Protein AF-A0A3D4T7J0-F1 (afdb_monomer_lite)

Radius of gyration: 27.88 Å; chains: 1; bounding box: 57×17×75 Å

Secondary structure (DSSP, 8-state):
--HHHHHHHHHHHHHHHHTT--------------EEEEE-S-TTSHHHHHHHHHHHHHHHHHT-EEEEE--SSS--

Sequence (76 aa):
MNIKRSAALIMIAVLLLCGLSGCKDGQGFDSDTPSVAIIIKGSESDFWNDVKKGALSAATEFNIDITFEGPDNEED

Structure (mmCIF, N/CA/C/O backbone):
data_AF-A0A3D4T7J0-F1
#
_entry.id   AF-A0A3D4T7J0-F1
#
loop_
_atom_site.group_PDB
_atom_site.id
_atom_site.type_symbol
_atom_site.label_atom_id
_atom_site.label_alt_id
_atom_site.label_comp_id
_atom_site.label_asym_id
_atom_site.label_entity_id
_atom_site.label_seq_id
_atom_site.pdbx_PDB_ins_code
_atom_site.Cartn_x
_atom_site.Cartn_y
_atom_site.Cartn_z
_atom_site.occupancy
_atom_site.B_iso_or_equiv
_atom_site.auth_seq_id
_atom_site.auth_comp_id
_atom_site.auth_asym_id
_atom_site.auth_atom_id
_atom_site.pdbx_PDB_model_num
ATOM 1 N N . MET A 1 1 ? -44.336 1.830 55.870 1.00 56.03 1 MET A N 1
ATOM 2 C CA . MET A 1 1 ? -42.891 2.004 55.578 1.00 56.03 1 MET A CA 1
ATOM 3 C C . MET A 1 1 ? -42.456 1.414 54.226 1.00 56.03 1 MET A C 1
ATOM 5 O O . MET A 1 1 ? -41.308 1.599 53.849 1.00 56.03 1 MET A O 1
ATOM 9 N N . ASN A 1 2 ? -43.366 0.776 53.469 1.00 55.91 2 ASN A N 1
ATOM 10 C CA . ASN A 1 2 ? -43.028 0.046 52.238 1.00 55.91 2 ASN A CA 1
ATOM 11 C C . ASN A 1 2 ? -43.172 0.900 50.967 1.00 55.91 2 ASN A C 1
ATOM 13 O O . ASN A 1 2 ? -42.346 0.788 50.079 1.00 55.91 2 ASN A O 1
ATOM 17 N N . ILE A 1 3 ? -44.116 1.850 50.936 1.00 73.12 3 ILE A N 1
ATOM 18 C CA . ILE A 1 3 ? -44.333 2.756 49.787 1.00 73.12 3 ILE A CA 1
ATOM 19 C C . ILE A 1 3 ? -43.115 3.652 49.515 1.00 73.12 3 ILE A C 1
ATOM 21 O O . ILE A 1 3 ? -42.722 3.835 48.372 1.00 73.12 3 ILE A O 1
ATOM 25 N N . LYS A 1 4 ? -42.462 4.152 50.573 1.00 71.44 4 LYS A N 1
ATOM 26 C CA . LYS A 1 4 ? -41.257 4.998 50.476 1.00 71.44 4 LYS A CA 1
ATOM 27 C C . LYS A 1 4 ? -40.066 4.233 49.879 1.00 71.44 4 LYS A C 1
ATOM 29 O O . LYS A 1 4 ? -39.267 4.800 49.147 1.00 71.44 4 LYS A O 1
ATOM 34 N N . ARG A 1 5 ? -39.969 2.935 50.198 1.00 70.81 5 ARG A N 1
ATOM 35 C CA . ARG A 1 5 ? -38.919 2.029 49.708 1.00 70.81 5 ARG A CA 1
ATOM 36 C C . ARG A 1 5 ? -39.197 1.621 48.262 1.00 70.81 5 ARG A C 1
ATOM 38 O O . ARG A 1 5 ? -38.287 1.667 47.449 1.00 70.81 5 ARG A O 1
ATOM 45 N N . SER A 1 6 ? -40.452 1.322 47.923 1.00 75.31 6 SER A N 1
ATOM 46 C CA . SER A 1 6 ? -40.872 1.044 46.545 1.00 75.31 6 SER A CA 1
ATOM 47 C C . SER A 1 6 ? -40.680 2.254 45.624 1.00 75.31 6 SER A C 1
ATOM 49 O O . SER A 1 6 ? -40.165 2.095 44.525 1.00 75.31 6 SER A O 1
ATOM 51 N N . ALA A 1 7 ? -41.003 3.467 46.084 1.00 80.25 7 ALA A N 1
ATOM 52 C CA . ALA A 1 7 ? -40.783 4.697 45.321 1.00 80.25 7 ALA A CA 1
ATOM 53 C C . ALA A 1 7 ? -39.288 4.977 45.074 1.00 80.25 7 ALA A C 1
ATOM 55 O O . ALA A 1 7 ? -38.910 5.355 43.967 1.00 80.25 7 ALA A O 1
ATOM 56 N N . ALA A 1 8 ? -38.430 4.729 46.070 1.00 80.00 8 ALA A N 1
ATOM 57 C CA . ALA A 1 8 ? -36.980 4.864 45.920 1.00 80.00 8 ALA A CA 1
ATOM 58 C C . ALA A 1 8 ? -36.396 3.855 44.913 1.00 80.00 8 ALA A C 1
ATOM 60 O O . ALA A 1 8 ? -35.533 4.212 44.116 1.00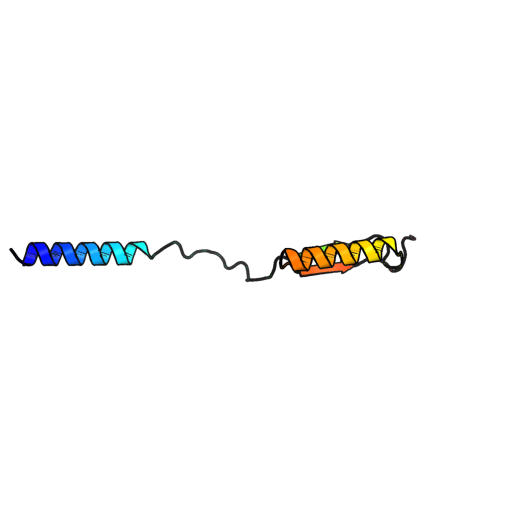 80.00 8 ALA A O 1
ATOM 61 N N . LEU A 1 9 ? -36.898 2.615 44.900 1.00 81.62 9 LEU A N 1
ATOM 62 C CA . LEU A 1 9 ? -36.455 1.587 43.950 1.00 81.62 9 LEU A CA 1
ATOM 63 C C . LEU A 1 9 ? -36.877 1.903 42.507 1.00 81.62 9 LEU A C 1
ATOM 65 O O . LEU A 1 9 ? -36.090 1.704 41.585 1.00 81.62 9 LEU A O 1
ATOM 69 N N . ILE A 1 10 ? -38.080 2.450 42.311 1.00 83.81 10 ILE A N 1
ATOM 70 C CA . ILE A 1 10 ? -38.568 2.867 40.986 1.00 83.81 10 ILE A CA 1
ATOM 71 C C . ILE A 1 10 ? -37.746 4.050 40.453 1.00 83.81 10 ILE A C 1
ATOM 73 O O . ILE A 1 10 ? -37.382 4.069 39.280 1.00 83.81 10 ILE A O 1
ATOM 77 N N . MET A 1 11 ? -37.390 5.006 41.313 1.00 79.44 11 MET A N 1
ATOM 78 C CA . MET A 1 11 ? -36.578 6.164 40.927 1.00 79.44 11 MET A CA 1
ATOM 79 C C . MET A 1 11 ? -35.155 5.765 40.498 1.00 79.44 11 MET A C 1
ATOM 81 O O . MET A 1 11 ? -34.649 6.281 39.505 1.00 79.44 11 MET A O 1
ATOM 85 N N . ILE A 1 12 ? -34.536 4.799 41.188 1.00 80.81 12 ILE A N 1
ATOM 86 C CA . ILE A 1 12 ? -33.224 4.244 40.812 1.00 80.81 12 ILE A CA 1
ATOM 87 C C . ILE A 1 12 ? -33.299 3.495 39.474 1.00 80.81 12 ILE A C 1
ATOM 89 O O . ILE A 1 12 ? -32.409 3.648 38.639 1.00 80.81 12 ILE A O 1
ATOM 93 N N . ALA A 1 13 ? -34.368 2.729 39.239 1.00 80.38 13 ALA A N 1
ATOM 94 C CA . ALA A 1 13 ? -34.563 2.019 37.976 1.00 80.38 13 ALA A CA 1
ATOM 95 C C . ALA A 1 13 ? -34.702 2.984 36.783 1.00 80.38 13 ALA A C 1
ATOM 97 O O . ALA A 1 13 ? -34.114 2.748 35.731 1.00 80.38 13 ALA A O 1
ATOM 98 N N . VAL A 1 14 ? -35.415 4.101 36.959 1.00 79.69 14 VAL A N 1
ATOM 99 C CA . VAL A 1 14 ? -35.570 5.140 35.925 1.00 79.69 14 VAL A CA 1
ATOM 100 C C . VAL A 1 14 ? -34.250 5.868 35.649 1.00 79.69 14 VAL A C 1
ATOM 102 O O . VAL A 1 14 ? -33.907 6.085 34.490 1.00 79.69 14 VAL A O 1
ATOM 105 N N . LEU A 1 15 ? -33.467 6.182 36.684 1.00 75.38 15 LEU A N 1
ATOM 106 C CA . LEU A 1 15 ? -32.134 6.782 36.536 1.00 75.38 15 LEU A CA 1
ATOM 107 C C . LEU A 1 15 ? -31.155 5.869 35.779 1.00 75.38 15 LEU A C 1
ATOM 109 O O . LEU A 1 15 ? -30.396 6.351 34.939 1.00 75.38 15 LEU A O 1
ATOM 113 N N . LEU A 1 16 ? -31.208 4.557 36.024 1.00 74.25 16 LEU A N 1
ATOM 114 C CA . LEU A 1 16 ? -30.406 3.567 35.295 1.00 74.25 16 LEU A CA 1
ATOM 115 C C . LEU A 1 16 ? -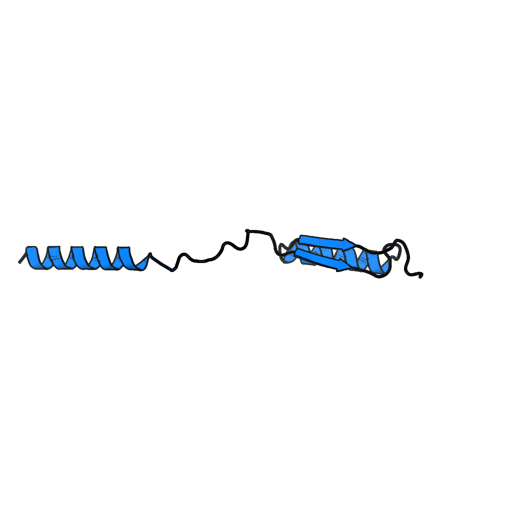30.832 3.432 33.823 1.00 74.25 16 LEU A C 1
ATOM 117 O O . LEU A 1 16 ? -29.979 3.271 32.955 1.00 74.25 16 LEU A O 1
ATOM 121 N N . LEU A 1 17 ? -32.131 3.540 33.529 1.00 69.06 17 LEU A N 1
ATOM 122 C CA . LEU A 1 17 ? -32.663 3.490 32.162 1.00 69.06 17 LEU A CA 1
ATOM 123 C C . LEU A 1 17 ? -32.339 4.761 31.357 1.00 69.06 17 LEU A C 1
ATOM 125 O O . LEU A 1 17 ? -32.032 4.673 30.170 1.00 69.06 17 LEU A O 1
ATOM 129 N N . CYS A 1 18 ? -32.351 5.937 31.989 1.00 66.50 18 CYS A N 1
ATOM 130 C CA . CYS A 1 18 ? -31.992 7.198 31.332 1.00 66.50 18 CYS A CA 1
ATOM 131 C C . CYS A 1 18 ? -30.478 7.349 31.092 1.00 66.50 18 CYS A C 1
ATOM 133 O O . CYS A 1 18 ? -30.086 8.028 30.146 1.00 66.50 18 CYS A O 1
ATOM 135 N N . GLY A 1 19 ? -29.626 6.688 31.888 1.00 63.59 19 GLY A N 1
ATOM 136 C CA . GLY A 1 19 ? -28.164 6.720 31.730 1.00 63.59 19 GLY A CA 1
ATOM 137 C C . GLY A 1 19 ? -27.620 6.005 30.483 1.00 63.59 19 GLY A C 1
ATOM 138 O O . GLY A 1 19 ? -26.447 6.161 30.162 1.00 63.59 19 GLY A O 1
ATOM 139 N N . LEU A 1 20 ? -28.457 5.243 29.769 1.00 62.78 20 LEU A N 1
ATOM 140 C CA . LEU A 1 20 ? -28.087 4.522 28.542 1.00 62.78 20 LEU A CA 1
ATOM 141 C C . LEU A 1 20 ? -28.439 5.283 27.253 1.00 62.78 20 LEU A C 1
ATOM 143 O O . LEU A 1 20 ? -28.097 4.832 26.162 1.00 62.78 20 LEU A O 1
ATOM 147 N N . SER A 1 21 ? -29.098 6.441 27.352 1.00 67.50 21 SER A N 1
ATOM 148 C CA . SER A 1 21 ? -29.412 7.288 26.193 1.00 67.50 21 SER A CA 1
ATOM 149 C C . SER A 1 21 ? -28.252 8.247 25.908 1.00 67.50 21 SER A C 1
ATOM 151 O O . SER A 1 21 ? -28.362 9.456 26.090 1.00 67.50 21 SER A O 1
ATOM 153 N N . GLY A 1 22 ? -27.108 7.685 25.509 1.00 62.94 22 GLY A N 1
ATOM 154 C CA . GLY A 1 22 ? -26.008 8.445 24.917 1.00 62.94 22 GLY A CA 1
ATOM 155 C C . GLY A 1 22 ? -26.394 8.940 23.522 1.00 62.94 22 GLY A C 1
ATOM 156 O O . GLY A 1 22 ? -27.089 8.238 22.788 1.00 62.94 22 GLY A O 1
ATOM 157 N N . CYS A 1 23 ? -25.977 10.162 23.185 1.00 65.69 23 CYS A N 1
ATOM 158 C CA . CYS A 1 23 ? -26.267 10.859 21.932 1.00 65.69 23 CYS A CA 1
ATOM 159 C C . CYS A 1 23 ? -26.248 9.933 20.706 1.00 65.69 23 CYS A C 1
ATOM 161 O O . CYS A 1 23 ? -25.215 9.359 20.367 1.00 65.69 23 CYS A O 1
ATOM 163 N N . LYS A 1 24 ? -27.378 9.853 20.001 1.00 64.12 24 LYS A N 1
ATOM 164 C CA . LYS A 1 24 ? -27.447 9.303 18.650 1.00 64.12 24 LYS A CA 1
ATOM 165 C C . LYS A 1 24 ? -27.645 10.455 17.677 1.00 64.12 24 LYS A C 1
ATOM 167 O O . LYS A 1 24 ? -28.767 10.788 17.340 1.00 64.12 24 LYS A O 1
ATOM 172 N N . ASP A 1 25 ? -26.523 11.050 17.300 1.00 54.03 25 ASP A N 1
ATOM 173 C CA . ASP A 1 25 ? -26.332 11.801 16.055 1.00 54.03 25 ASP A CA 1
ATOM 174 C C . ASP A 1 25 ? -24.849 11.696 15.673 1.00 54.03 25 ASP A C 1
ATOM 176 O O . ASP A 1 25 ? -24.124 12.665 15.474 1.00 54.03 25 ASP A O 1
ATOM 180 N N . GLY A 1 26 ? -24.366 10.454 15.613 1.00 52.34 26 GLY A N 1
ATOM 181 C CA . GLY A 1 26 ? -23.283 10.153 14.698 1.00 52.34 26 GLY A CA 1
ATOM 182 C C . GLY A 1 26 ? -23.935 10.065 13.333 1.00 52.34 26 GLY A C 1
ATOM 183 O O . GLY A 1 26 ? -24.572 9.053 13.042 1.00 52.34 26 GLY A O 1
ATOM 184 N N . GLN A 1 27 ? -23.829 11.126 12.527 1.00 49.75 27 GLN A N 1
ATOM 185 C CA . GLN A 1 27 ? -23.874 10.955 11.078 1.00 49.75 27 GLN A CA 1
ATOM 186 C C . GLN A 1 27 ? -22.984 9.753 10.798 1.00 49.75 27 GLN A C 1
ATOM 188 O O . GLN A 1 27 ? -21.803 9.778 11.150 1.00 49.75 27 GLN A O 1
ATOM 193 N N . GLY A 1 28 ? -23.594 8.668 10.325 1.00 45.19 28 GLY A N 1
ATOM 194 C CA . GLY A 1 28 ? -22.853 7.511 9.879 1.00 45.19 28 GLY A CA 1
ATOM 195 C C . 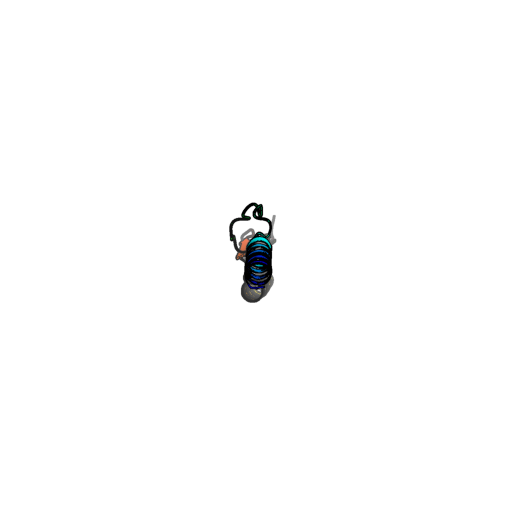GLY A 1 28 ? -21.926 8.018 8.796 1.00 45.19 28 GLY A C 1
ATOM 196 O O . GLY A 1 28 ? -22.357 8.247 7.673 1.00 45.19 28 GLY A O 1
ATOM 197 N N . PHE A 1 29 ? -20.665 8.240 9.156 1.00 52.19 29 PHE A N 1
ATOM 198 C CA . PHE A 1 29 ? -19.609 7.898 8.237 1.00 52.19 29 PHE A CA 1
ATOM 199 C C . PHE A 1 29 ? -19.928 6.455 7.889 1.00 52.19 29 PHE A C 1
ATOM 201 O O . PHE A 1 29 ? -20.033 5.621 8.799 1.00 52.19 29 PHE A O 1
ATOM 208 N N . ASP A 1 30 ? -20.230 6.209 6.615 1.00 53.69 30 ASP A N 1
ATOM 209 C CA . ASP A 1 30 ? -20.219 4.855 6.096 1.00 53.69 30 ASP A CA 1
ATOM 210 C C . ASP A 1 30 ? -19.021 4.155 6.730 1.00 53.69 30 ASP A C 1
ATOM 212 O O . ASP A 1 30 ? -17.954 4.752 6.926 1.00 53.69 30 ASP A O 1
ATOM 216 N N . SER A 1 31 ? -19.223 2.913 7.139 1.00 56.06 31 SER A N 1
ATOM 217 C CA . SER A 1 31 ? -18.173 2.035 7.642 1.00 56.06 31 SER A CA 1
ATOM 218 C C . SER A 1 31 ? -17.164 1.688 6.537 1.00 56.06 31 SER A C 1
ATOM 220 O O . SER A 1 31 ? -16.751 0.539 6.420 1.00 56.06 31 SER A O 1
ATOM 222 N N . ASP A 1 32 ? -16.826 2.657 5.695 1.00 68.62 32 ASP A N 1
ATOM 223 C CA . ASP A 1 32 ? -15.802 2.587 4.689 1.00 68.62 32 ASP A CA 1
ATOM 224 C C . ASP A 1 32 ? -14.483 2.566 5.443 1.00 68.62 32 ASP A C 1
ATOM 226 O O . ASP A 1 32 ? -14.093 3.511 6.140 1.00 68.6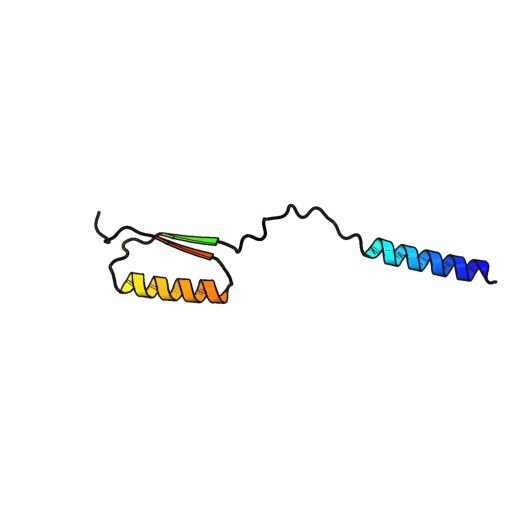2 32 ASP A O 1
ATOM 230 N N . THR A 1 33 ? -13.828 1.416 5.347 1.00 78.31 33 THR A N 1
ATOM 231 C CA . THR A 1 33 ? -12.415 1.252 5.640 1.00 78.31 33 THR A CA 1
ATOM 232 C C . THR A 1 33 ? -11.670 2.506 5.165 1.00 78.31 33 THR A C 1
ATOM 234 O O . THR A 1 33 ? -11.839 2.897 4.005 1.00 78.31 33 THR A O 1
ATOM 237 N N . PRO A 1 34 ? -10.880 3.181 6.025 1.00 87.38 34 PRO A N 1
ATOM 238 C CA . PRO A 1 34 ? -10.154 4.373 5.608 1.00 87.38 34 PRO A CA 1
ATOM 239 C C . PRO A 1 34 ? -9.366 4.074 4.331 1.00 87.38 34 PRO A C 1
ATOM 241 O O . PRO A 1 34 ? -8.748 3.017 4.240 1.00 87.38 34 PRO A O 1
ATOM 244 N N . SER A 1 35 ? -9.410 4.970 3.345 1.00 92.00 35 SER A N 1
ATOM 245 C CA . SER A 1 35 ? -8.809 4.729 2.032 1.00 92.00 35 SER A CA 1
ATOM 246 C C . SER A 1 35 ? -7.752 5.776 1.691 1.00 92.00 35 SER A C 1
ATOM 248 O O . SER A 1 35 ? -7.954 6.970 1.926 1.00 92.00 35 SER A O 1
ATOM 250 N N . VAL A 1 36 ? -6.620 5.336 1.136 1.00 95.44 36 VAL A N 1
ATOM 251 C CA . VAL A 1 36 ? -5.506 6.201 0.719 1.00 95.44 36 VAL A CA 1
ATOM 252 C C . VAL A 1 36 ? -5.133 5.933 -0.739 1.00 95.44 36 VAL A C 1
ATOM 254 O O . VAL A 1 36 ? -4.850 4.803 -1.128 1.00 95.44 36 VAL A O 1
ATOM 257 N N . ALA A 1 37 ? -5.076 6.990 -1.550 1.00 97.06 37 ALA A N 1
ATOM 258 C CA . ALA A 1 37 ? -4.572 6.914 -2.917 1.00 97.06 37 ALA A CA 1
ATOM 259 C C . ALA A 1 37 ? -3.086 7.275 -2.985 1.00 97.06 37 ALA A C 1
ATOM 261 O O . ALA A 1 37 ? -2.679 8.348 -2.536 1.00 97.06 37 ALA A O 1
ATOM 262 N N . ILE A 1 38 ? -2.284 6.386 -3.567 1.00 96.12 38 ILE A N 1
ATOM 263 C CA . ILE A 1 38 ? -0.847 6.568 -3.770 1.00 96.12 38 ILE A CA 1
ATOM 264 C C . ILE A 1 38 ? -0.605 6.700 -5.274 1.00 96.12 38 ILE A C 1
ATOM 266 O O . ILE A 1 38 ? -0.804 5.745 -6.022 1.00 96.12 38 ILE A O 1
ATOM 270 N N . ILE A 1 39 ? -0.187 7.893 -5.704 1.00 95.19 39 ILE A N 1
ATOM 271 C CA . ILE A 1 39 ? 0.140 8.208 -7.099 1.00 95.19 39 ILE A CA 1
ATOM 272 C C . ILE A 1 39 ? 1.663 8.328 -7.227 1.00 95.19 39 ILE A C 1
ATOM 274 O O . ILE A 1 39 ? 2.263 9.195 -6.588 1.00 95.19 39 ILE A O 1
ATOM 278 N N . ILE A 1 40 ? 2.289 7.466 -8.025 1.00 93.44 40 ILE A N 1
ATOM 279 C CA . ILE A 1 40 ? 3.748 7.387 -8.194 1.00 93.44 40 ILE A CA 1
ATOM 280 C C . ILE A 1 40 ? 4.205 7.860 -9.578 1.00 93.44 40 ILE A C 1
ATOM 282 O O . ILE A 1 40 ? 3.392 8.029 -10.483 1.00 93.44 40 ILE A O 1
ATOM 286 N N . LYS A 1 41 ? 5.519 8.074 -9.747 1.00 90.12 41 LYS A N 1
ATOM 287 C CA . LYS A 1 41 ? 6.091 8.610 -10.994 1.00 90.12 41 LYS A CA 1
ATOM 288 C C . LYS A 1 41 ? 6.268 7.571 -12.111 1.00 90.12 41 LYS A C 1
ATOM 290 O O . LYS A 1 41 ? 6.305 7.990 -13.254 1.00 90.12 41 LYS A O 1
ATOM 295 N N . GLY A 1 42 ? 6.361 6.273 -11.817 1.00 84.19 42 GLY A N 1
ATOM 296 C CA . GLY A 1 42 ? 6.477 5.229 -12.846 1.00 84.19 42 GLY A CA 1
ATOM 297 C C . GLY A 1 42 ? 6.431 3.824 -12.252 1.00 84.19 42 GLY A C 1
ATOM 298 O O . GLY A 1 42 ? 7.113 3.552 -11.275 1.00 84.19 42 GLY A O 1
ATOM 299 N N . SER A 1 43 ? 5.620 2.919 -12.785 1.00 81.69 43 SER A N 1
ATOM 300 C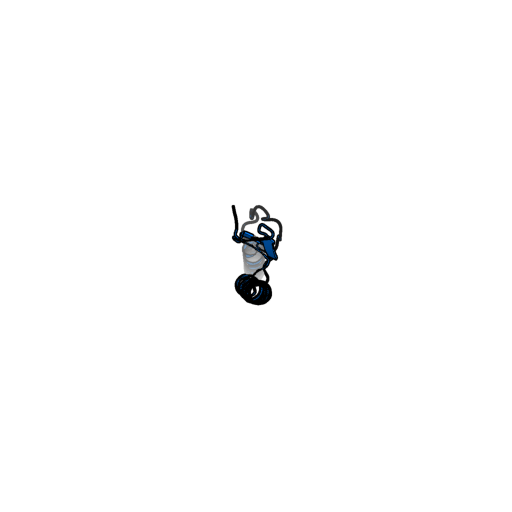 CA . SER A 1 43 ? 5.389 1.603 -12.162 1.00 81.69 43 SER A CA 1
ATOM 301 C C . SER A 1 43 ? 6.415 0.523 -12.540 1.00 81.69 43 SER A C 1
ATOM 303 O O . SER A 1 43 ? 6.479 -0.520 -11.887 1.00 81.69 43 SER A O 1
ATOM 305 N N . GLU A 1 44 ? 7.251 0.781 -13.547 1.00 84.12 44 GLU A N 1
ATOM 306 C CA . GLU A 1 44 ? 8.191 -0.201 -14.101 1.00 84.12 44 GLU A CA 1
ATOM 307 C C . GLU A 1 44 ? 9.496 -0.392 -13.311 1.00 84.12 44 GLU A C 1
ATOM 309 O O . GLU A 1 44 ? 10.200 -1.377 -13.540 1.00 84.12 44 GLU A O 1
ATOM 314 N N . SER A 1 45 ? 9.850 0.498 -12.376 1.00 87.88 45 SER A N 1
ATOM 315 C CA . SER A 1 45 ? 11.125 0.380 -11.654 1.00 87.88 45 SER A CA 1
ATOM 316 C C . SER A 1 45 ? 11.043 -0.559 -10.441 1.00 87.88 45 SER A C 1
ATOM 318 O O . SER A 1 45 ? 10.038 -0.618 -9.725 1.00 87.88 45 SER A O 1
ATOM 320 N N . ASP A 1 46 ? 12.138 -1.275 -10.155 1.00 92.38 46 ASP A N 1
ATOM 321 C CA . ASP A 1 46 ? 12.261 -2.118 -8.951 1.00 92.38 46 ASP A CA 1
ATOM 322 C C . ASP A 1 46 ? 12.025 -1.311 -7.665 1.00 92.38 46 ASP A C 1
ATOM 324 O O . ASP A 1 46 ? 11.409 -1.797 -6.716 1.00 92.38 46 ASP A O 1
ATOM 328 N N . PHE A 1 47 ? 12.443 -0.042 -7.670 1.00 93.25 47 PHE A N 1
ATOM 329 C CA . PHE A 1 47 ? 12.223 0.885 -6.568 1.00 93.25 47 PHE A CA 1
ATOM 330 C C . PHE A 1 47 ? 10.729 1.046 -6.251 1.00 93.25 47 PHE A C 1
ATOM 332 O O . PHE A 1 47 ? 10.319 0.858 -5.105 1.00 93.25 47 PHE A O 1
ATOM 339 N N . TRP A 1 48 ? 9.891 1.338 -7.250 1.00 93.50 48 TRP A N 1
ATOM 340 C CA . TRP A 1 48 ? 8.456 1.536 -7.023 1.00 93.50 48 TRP A CA 1
ATOM 341 C C . TRP A 1 48 ? 7.719 0.239 -6.686 1.00 93.50 48 TRP A C 1
ATOM 343 O O . TRP A 1 48 ? 6.764 0.262 -5.905 1.00 93.50 48 TRP A O 1
ATOM 353 N N . ASN A 1 49 ? 8.204 -0.901 -7.179 1.00 92.75 49 ASN A N 1
ATOM 354 C CA . ASN A 1 49 ? 7.712 -2.213 -6.763 1.00 92.75 49 ASN A CA 1
ATOM 355 C C . ASN A 1 49 ? 7.976 -2.488 -5.277 1.00 92.75 49 ASN A C 1
ATOM 357 O O . ASN A 1 49 ? 7.103 -3.017 -4.581 1.00 92.75 49 ASN A O 1
ATOM 361 N N . ASP A 1 50 ? 9.143 -2.110 -4.763 1.00 96.31 50 ASP A N 1
ATOM 362 C CA . ASP A 1 50 ? 9.459 -2.257 -3.342 1.00 96.31 50 ASP A CA 1
ATOM 363 C C . ASP A 1 50 ? 8.663 -1.275 -2.469 1.00 96.31 50 ASP A C 1
ATOM 365 O O . ASP A 1 50 ? 8.135 -1.673 -1.424 1.00 96.31 50 ASP A O 1
ATOM 369 N N . VAL A 1 51 ? 8.455 -0.038 -2.933 1.00 96.00 51 VAL A N 1
ATOM 370 C CA . VAL A 1 51 ? 7.555 0.929 -2.275 1.00 96.00 51 VAL A CA 1
ATOM 371 C C . VAL A 1 51 ? 6.119 0.390 -2.209 1.00 96.00 51 VAL A C 1
ATOM 373 O O . VAL A 1 51 ? 5.490 0.457 -1.150 1.00 96.00 51 VAL A O 1
ATOM 376 N N . LYS A 1 52 ? 5.611 -0.216 -3.293 1.00 95.50 52 LYS A N 1
ATOM 377 C CA . LYS A 1 52 ? 4.279 -0.843 -3.335 1.00 95.50 52 LYS A CA 1
ATOM 378 C C . LYS A 1 52 ? 4.130 -1.953 -2.298 1.00 95.50 52 LYS A C 1
ATOM 380 O O . LYS A 1 52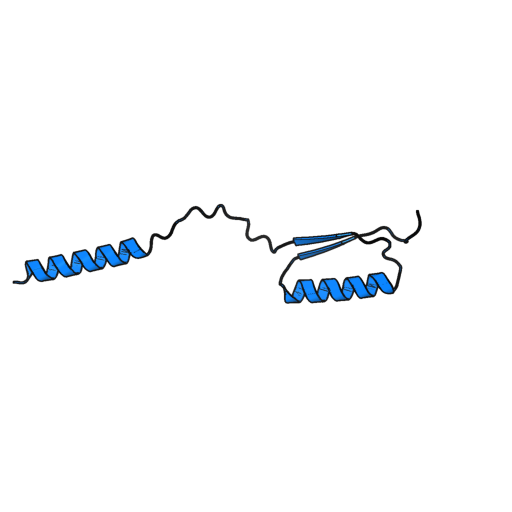 ? 3.122 -2.001 -1.595 1.00 95.50 52 LYS A O 1
ATOM 385 N N . LYS A 1 53 ? 5.130 -2.833 -2.170 1.00 96.94 53 LYS A N 1
ATOM 386 C CA . LYS A 1 53 ? 5.126 -3.909 -1.158 1.00 96.94 53 LYS A CA 1
ATOM 387 C C . LYS A 1 53 ? 5.067 -3.337 0.259 1.00 96.94 53 LYS A C 1
ATOM 389 O O . LYS A 1 53 ? 4.282 -3.821 1.073 1.00 96.94 53 LYS A O 1
ATOM 394 N N . GLY A 1 54 ? 5.852 -2.294 0.539 1.00 97.69 54 GLY A N 1
ATOM 395 C CA . GLY A 1 54 ? 5.824 -1.598 1.828 1.00 97.69 54 GLY A CA 1
ATOM 396 C C . GLY A 1 54 ? 4.458 -0.975 2.128 1.00 97.69 54 GLY A C 1
ATOM 397 O O . GLY A 1 54 ? 3.920 -1.163 3.220 1.00 97.69 54 GLY A O 1
ATOM 398 N N . ALA A 1 55 ? 3.858 -0.309 1.139 1.00 97.56 55 ALA A N 1
ATOM 399 C CA . ALA A 1 55 ? 2.532 0.290 1.266 1.00 97.56 55 ALA A CA 1
ATOM 400 C C . ALA A 1 55 ? 1.442 -0.761 1.537 1.00 97.56 55 ALA A C 1
ATOM 402 O O . ALA A 1 55 ? 0.634 -0.576 2.443 1.00 97.56 55 ALA A O 1
ATOM 403 N N . LEU A 1 56 ? 1.448 -1.888 0.816 1.00 97.06 56 LEU A N 1
ATOM 404 C CA . LEU A 1 56 ? 0.493 -2.986 1.025 1.00 97.06 56 LEU A CA 1
ATOM 405 C C . LEU A 1 56 ? 0.646 -3.647 2.404 1.00 97.06 56 LEU A C 1
ATOM 407 O O . LEU A 1 56 ? -0.351 -4.015 3.031 1.00 97.06 56 LEU A O 1
ATOM 411 N N . SER A 1 57 ? 1.883 -3.769 2.899 1.00 98.12 57 SER A N 1
ATOM 412 C CA . SER A 1 57 ? 2.144 -4.267 4.254 1.00 98.12 57 SER A CA 1
ATOM 413 C C . SER A 1 57 ? 1.532 -3.342 5.308 1.00 98.12 57 SER A C 1
ATOM 415 O O . SER A 1 57 ? 0.834 -3.817 6.201 1.00 98.12 57 SER A O 1
ATOM 417 N N . ALA A 1 58 ? 1.735 -2.028 5.178 1.00 97.25 58 ALA A N 1
ATOM 418 C CA . ALA A 1 58 ? 1.154 -1.045 6.090 1.00 97.25 58 ALA A CA 1
ATOM 419 C C . ALA A 1 58 ? -0.380 -1.004 5.986 1.00 97.25 58 ALA A C 1
ATOM 421 O O . ALA A 1 58 ? -1.064 -0.952 7.002 1.00 97.25 58 ALA A O 1
ATOM 422 N N . ALA A 1 59 ? -0.936 -1.093 4.775 1.00 96.88 59 ALA A N 1
ATOM 423 C CA . ALA A 1 59 ? -2.380 -1.153 4.562 1.00 96.88 59 ALA A CA 1
ATOM 424 C C . ALA A 1 59 ? -3.023 -2.326 5.317 1.00 96.88 59 ALA A C 1
ATOM 426 O O . ALA A 1 59 ? -4.040 -2.164 5.989 1.00 96.88 59 ALA A O 1
ATOM 427 N N . THR A 1 60 ? -2.360 -3.486 5.282 1.00 96.00 60 THR A N 1
ATOM 428 C CA . THR A 1 60 ? -2.771 -4.671 6.044 1.00 96.00 60 THR A CA 1
ATOM 429 C C . THR A 1 60 ? -2.668 -4.434 7.553 1.00 96.00 60 THR A C 1
ATOM 431 O O . THR A 1 60 ? -3.592 -4.770 8.288 1.00 96.00 60 THR A O 1
ATOM 434 N N . GLU A 1 61 ? -1.565 -3.845 8.024 1.00 97.19 61 GLU A N 1
ATOM 435 C CA . GLU A 1 61 ? -1.326 -3.574 9.450 1.00 97.19 61 GLU A CA 1
ATOM 436 C C . GLU A 1 61 ? -2.356 -2.607 10.048 1.00 97.19 61 GLU A C 1
ATOM 438 O O . GLU A 1 61 ? -2.852 -2.829 11.153 1.00 97.19 61 GLU A O 1
ATOM 443 N N . PHE A 1 62 ? -2.710 -1.557 9.306 1.00 95.25 62 PHE A N 1
ATOM 444 C CA . PHE A 1 62 ? -3.651 -0.534 9.757 1.00 95.25 62 PHE A CA 1
ATOM 445 C C . PHE A 1 62 ? -5.103 -0.821 9.372 1.00 95.25 62 PHE A C 1
ATOM 447 O O . PHE A 1 62 ? -5.981 -0.049 9.755 1.00 95.25 62 PHE A O 1
ATOM 454 N N . ASN A 1 63 ? -5.362 -1.922 8.658 1.00 94.19 63 ASN A N 1
ATOM 455 C CA . ASN A 1 63 ? -6.678 -2.272 8.131 1.00 94.19 63 ASN A CA 1
ATOM 456 C C . ASN A 1 63 ? -7.300 -1.087 7.369 1.00 94.19 63 ASN A C 1
ATOM 458 O O . ASN A 1 63 ? -8.387 -0.611 7.705 1.00 94.19 63 ASN A O 1
ATOM 462 N N . ILE A 1 64 ? -6.551 -0.584 6.385 1.00 94.75 64 ILE A N 1
ATOM 463 C CA . ILE A 1 64 ? -6.961 0.490 5.479 1.00 94.75 64 ILE A CA 1
ATOM 464 C C . ILE A 1 64 ? -6.894 0.005 4.029 1.00 94.75 64 ILE A C 1
ATOM 466 O O . ILE A 1 64 ? -6.067 -0.844 3.695 1.00 94.75 64 ILE A O 1
ATOM 470 N N . ASP A 1 65 ? -7.719 0.577 3.162 1.00 94.88 65 ASP A N 1
ATOM 471 C CA . ASP A 1 65 ? -7.666 0.313 1.728 1.00 94.88 65 ASP A CA 1
ATOM 472 C C . ASP A 1 65 ? -6.673 1.261 1.055 1.00 94.88 65 ASP A C 1
ATOM 474 O O . ASP A 1 65 ? -6.580 2.441 1.401 1.00 94.88 65 ASP A O 1
ATOM 478 N N . ILE A 1 66 ? -5.930 0.765 0.064 1.00 96.25 66 ILE A N 1
ATOM 479 C CA . ILE A 1 66 ? -5.013 1.602 -0.713 1.00 96.25 66 ILE A CA 1
ATOM 480 C C . ILE A 1 66 ? -5.156 1.376 -2.216 1.00 96.25 66 ILE A C 1
ATOM 482 O O . ILE A 1 66 ? -5.394 0.258 -2.669 1.00 96.25 66 ILE A O 1
ATOM 486 N N . THR A 1 67 ? -4.943 2.438 -2.991 1.00 96.31 67 THR A N 1
ATOM 487 C CA . THR A 1 67 ? -4.693 2.353 -4.439 1.00 96.31 67 THR A CA 1
ATOM 488 C C . THR A 1 67 ? -3.256 2.764 -4.729 1.00 96.31 67 THR A C 1
ATOM 490 O O . THR A 1 67 ? -2.687 3.585 -4.008 1.00 96.31 67 THR A O 1
ATOM 493 N N . PHE A 1 68 ? -2.647 2.152 -5.743 1.00 95.75 68 PHE A N 1
ATOM 494 C CA . PHE A 1 68 ? -1.245 2.371 -6.089 1.00 95.75 68 PHE A CA 1
ATOM 495 C C . PHE A 1 68 ? -1.116 2.477 -7.605 1.00 95.75 68 PHE A C 1
ATOM 497 O O . PHE A 1 68 ? -0.999 1.463 -8.295 1.00 95.75 68 PHE A O 1
ATOM 504 N N . GLU A 1 69 ? -1.179 3.711 -8.091 1.00 94.38 69 GLU A N 1
ATOM 505 C CA . GLU A 1 69 ? -1.312 4.047 -9.507 1.00 94.38 69 GLU A CA 1
ATOM 506 C C . GLU A 1 69 ? -0.157 4.939 -9.961 1.00 94.38 69 GLU A C 1
ATOM 508 O O . GLU A 1 69 ? 0.404 5.714 -9.187 1.00 94.38 69 GLU A O 1
ATOM 513 N N . GLY A 1 70 ? 0.192 4.859 -11.235 1.00 91.19 70 GLY A N 1
ATOM 514 C CA . GLY A 1 70 ? 1.212 5.694 -11.857 1.00 91.19 70 GLY A CA 1
ATOM 515 C C . GLY A 1 70 ? 1.317 5.378 -13.344 1.00 91.19 70 GLY A C 1
ATOM 516 O O . GLY A 1 70 ? 0.737 4.387 -13.789 1.00 91.19 70 GLY A O 1
ATOM 517 N N . PRO A 1 71 ? 2.026 6.204 -14.124 1.00 91.75 71 PRO A N 1
ATOM 518 C CA . PRO A 1 71 ? 2.306 5.886 -15.517 1.00 91.75 71 PRO A CA 1
ATOM 519 C C . PRO A 1 71 ? 3.206 4.643 -15.618 1.00 91.75 71 PRO A C 1
ATOM 521 O O . PRO A 1 71 ? 3.813 4.205 -14.633 1.00 91.75 71 PRO A O 1
ATOM 524 N N . ASP A 1 72 ? 3.291 4.065 -16.814 1.00 85.56 72 ASP A N 1
ATOM 525 C CA . ASP A 1 72 ? 4.107 2.872 -17.058 1.00 85.56 72 ASP A CA 1
ATOM 526 C C . ASP A 1 72 ? 5.586 3.157 -16.724 1.00 85.56 72 ASP A C 1
ATOM 528 O O . ASP A 1 72 ? 6.185 2.468 -15.900 1.00 85.56 72 ASP A O 1
ATOM 532 N N . ASN A 1 73 ? 6.136 4.270 -17.217 1.00 82.69 73 ASN A N 1
ATOM 533 C CA . ASN A 1 73 ? 7.527 4.675 -16.993 1.00 82.69 73 ASN A CA 1
ATOM 534 C C . ASN A 1 73 ? 7.653 6.068 -16.342 1.00 82.69 73 ASN A C 1
ATOM 536 O O . ASN A 1 73 ? 6.677 6.796 -16.201 1.00 82.69 73 ASN A O 1
ATOM 540 N N . GLU A 1 74 ? 8.870 6.420 -15.909 1.00 81.31 74 GLU A N 1
ATOM 541 C CA . GLU A 1 74 ? 9.179 7.707 -15.258 1.00 81.31 74 GLU A CA 1
ATOM 542 C C . GLU A 1 74 ? 9.449 8.863 -16.240 1.00 81.31 74 GLU A C 1
ATOM 544 O O . GLU A 1 74 ? 9.795 9.970 -15.800 1.00 81.31 74 GLU A O 1
ATOM 549 N N . GLU A 1 75 ? 9.332 8.620 -17.544 1.00 77.12 75 GLU A N 1
ATOM 550 C CA . GLU A 1 75 ? 9.610 9.612 -18.581 1.00 77.12 75 GLU A CA 1
ATOM 551 C C . GLU A 1 75 ? 8.372 10.482 -18.866 1.00 77.12 75 GLU A C 1
ATOM 553 O O . GLU A 1 75 ? 7.239 10.074 -18.609 1.00 77.12 75 GLU A O 1
ATOM 558 N N . ASP A 1 76 ? 8.608 11.715 -19.327 1.00 62.81 76 ASP A N 1
ATOM 559 C CA . ASP A 1 76 ? 7.559 12.662 -19.745 1.00 62.81 76 ASP A CA 1
ATOM 560 C C . ASP A 1 76 ? 7.092 12.386 -21.186 1.00 62.81 76 ASP A C 1
ATOM 562 O O . ASP A 1 76 ? 7.962 12.154 -22.061 1.00 62.81 76 ASP A O 1
#

pLDDT: mean 81.37, std 14.95, range [45.19, 98.12]

Foldseek 3Di:
DVVVVVVVVVVVVVVVVVVPPDDPDPPDPDPAAAEEEAEDQACQDPVLVVVVVVVVVVCVVSVHHYHHDYHHGNDD